Protein AF-A0A2S0WM58-F1 (afdb_monomer_lite)

pLDDT: mean 83.62, std 16.24, range [35.97, 97.69]

Sequence (133 aa):
MLTARPSAGRQPLITVVVLGEEFLGALAYALECALFMPAAVRAVRAGSVPGMARPSPIPVQELGDSPLAALLDISTSSDRMVAQQVGDDAHQVLRDLRRSTHSPLVEVDDSGVVLRVSDPRGWSVPAVASGFG

Foldseek 3Di:
DDPPDPDPPDAAEEEEEAADLARVLQVVLSVVVCVVRVHHYAYEYQDDDDDNPDDDPHDYHYDPPCRLVVQQVVLLRHQEYEYEADDPDRDPSRVSCLARGQHKYFYAYSNNHTQWIGGNVGDIDGDPPPDPD

Structure (mmCIF, N/CA/C/O backbone):
data_AF-A0A2S0WM58-F1
#
_entry.id   AF-A0A2S0WM58-F1
#
loop_
_atom_site.group_PDB
_atom_site.id
_atom_site.type_symbol
_atom_site.label_atom_id
_atom_site.label_alt_id
_atom_site.label_comp_id
_atom_site.label_asym_id
_atom_site.label_entity_id
_atom_site.label_seq_id
_atom_site.pdbx_PDB_ins_code
_atom_site.Cartn_x
_atom_site.Cartn_y
_atom_site.Cartn_z
_atom_site.occupancy
_atom_site.B_iso_or_equiv
_atom_site.auth_seq_id
_atom_site.auth_comp_id
_atom_site.auth_asym_id
_atom_site.auth_atom_id
_atom_site.pdbx_PDB_model_num
ATOM 1 N N . MET A 1 1 ? 5.821 -20.187 9.996 1.00 41.75 1 MET A N 1
ATOM 2 C CA . MET A 1 1 ? 4.347 -20.208 10.124 1.00 41.75 1 MET A CA 1
ATOM 3 C C . MET A 1 1 ? 3.932 -19.193 11.175 1.00 41.75 1 MET A C 1
ATOM 5 O O . MET A 1 1 ? 4.209 -19.427 12.339 1.00 41.75 1 MET A O 1
ATOM 9 N N . LEU A 1 2 ? 3.314 -18.080 10.778 1.00 40.38 2 LEU A N 1
ATOM 10 C CA . LEU A 1 2 ? 2.637 -17.145 11.685 1.00 40.38 2 LEU A CA 1
ATOM 11 C C . LEU A 1 2 ? 1.446 -16.545 10.926 1.00 40.38 2 LEU A C 1
ATOM 13 O O . LEU A 1 2 ? 1.503 -15.443 10.394 1.00 40.38 2 LEU A O 1
ATOM 17 N N . THR A 1 3 ? 0.367 -17.320 10.821 1.00 43.03 3 THR A N 1
ATOM 18 C CA . THR A 1 3 ? -0.954 -16.791 10.477 1.00 43.03 3 THR A CA 1
ATOM 19 C C . THR A 1 3 ? -1.499 -16.110 11.726 1.00 43.03 3 THR A C 1
ATOM 21 O O . THR A 1 3 ? -2.145 -16.755 12.556 1.00 43.03 3 THR A O 1
ATOM 24 N N . ALA A 1 4 ? -1.202 -14.823 11.902 1.00 48.62 4 ALA A N 1
ATOM 25 C CA . ALA A 1 4 ? -2.010 -14.003 12.792 1.00 48.62 4 ALA A CA 1
ATOM 26 C C . ALA A 1 4 ? -3.431 -14.033 12.219 1.00 48.62 4 ALA A C 1
ATOM 28 O O . ALA A 1 4 ? -3.675 -13.529 11.123 1.00 48.62 4 ALA A O 1
ATOM 29 N N . ARG A 1 5 ? -4.346 -14.735 12.897 1.00 48.69 5 ARG A N 1
ATOM 30 C CA . ARG A 1 5 ? -5.757 -14.711 12.514 1.00 48.69 5 ARG A CA 1
ATOM 31 C C . ARG A 1 5 ? -6.227 -13.258 12.629 1.00 48.69 5 ARG A C 1
ATOM 33 O O . ARG A 1 5 ? -5.989 -12.668 13.685 1.00 48.69 5 ARG A O 1
ATOM 40 N N . PRO A 1 6 ? -6.869 -12.686 11.596 1.00 53.22 6 PRO A N 1
ATOM 41 C CA . PRO A 1 6 ? -7.483 -11.378 11.731 1.00 53.22 6 PRO A CA 1
ATOM 42 C C . PRO A 1 6 ? -8.455 -11.407 12.911 1.00 53.22 6 PRO A C 1
ATOM 44 O O . PRO A 1 6 ? -9.176 -12.390 13.115 1.00 53.22 6 PRO A O 1
ATOM 47 N N . SER A 1 7 ? -8.425 -10.350 13.719 1.00 55.16 7 SER A N 1
ATOM 48 C CA . SER A 1 7 ? -9.311 -10.148 14.862 1.00 55.16 7 SER A CA 1
ATOM 49 C C . SER A 1 7 ? -10.753 -10.370 14.410 1.00 55.16 7 SER A C 1
ATOM 51 O O . SER A 1 7 ? -11.210 -9.719 13.469 1.00 55.16 7 SER A O 1
ATOM 53 N N . ALA A 1 8 ? -11.460 -11.310 15.042 1.00 48.69 8 ALA A N 1
ATOM 54 C CA . ALA A 1 8 ? -12.817 -11.668 14.646 1.00 48.69 8 ALA A CA 1
ATOM 55 C C . ALA A 1 8 ? -13.706 -10.409 14.588 1.00 48.69 8 ALA A C 1
ATOM 57 O O . ALA A 1 8 ? -13.902 -9.742 15.601 1.00 48.69 8 ALA A O 1
ATOM 58 N N . GLY A 1 9 ? -14.206 -10.074 13.393 1.00 67.19 9 GLY A N 1
ATOM 59 C CA . GLY A 1 9 ? -15.168 -8.987 13.170 1.00 67.19 9 GLY A CA 1
ATOM 60 C C . GLY A 1 9 ? -14.642 -7.726 12.473 1.00 67.19 9 GLY A C 1
ATOM 61 O O . GLY A 1 9 ? -15.461 -6.915 12.052 1.00 67.19 9 GLY A O 1
ATOM 62 N N . ARG A 1 10 ? -13.326 -7.551 12.286 1.00 80.75 10 ARG A N 1
ATOM 63 C CA . ARG A 1 10 ? -12.782 -6.442 11.477 1.00 80.75 10 ARG A CA 1
ATOM 64 C C . ARG A 1 10 ? -12.390 -6.947 10.089 1.00 80.75 10 ARG A C 1
ATOM 66 O O . ARG A 1 10 ? -11.591 -7.873 9.979 1.00 80.75 10 ARG A O 1
ATOM 73 N N . GLN A 1 11 ? -12.921 -6.322 9.038 1.00 87.69 11 GLN A N 1
ATOM 74 C CA . GLN A 1 11 ? -12.460 -6.567 7.671 1.00 87.69 11 GLN A CA 1
ATOM 75 C C . GLN A 1 11 ? -11.016 -6.043 7.527 1.00 87.69 11 GLN A C 1
ATOM 77 O O . GLN A 1 11 ? -10.783 -4.874 7.846 1.00 87.69 11 GLN A O 1
ATOM 82 N N . PRO A 1 12 ? -10.048 -6.870 7.089 1.00 93.81 12 PRO A N 1
ATOM 83 C CA . PRO A 1 12 ? -8.692 -6.413 6.799 1.00 93.81 12 PRO A CA 1
ATOM 84 C C . PRO A 1 12 ? -8.690 -5.249 5.804 1.00 93.81 12 PRO A C 1
ATOM 86 O O . PRO A 1 12 ? -9.519 -5.215 4.897 1.00 93.81 12 PRO A O 1
ATOM 89 N N . LEU A 1 13 ? -7.756 -4.314 5.950 1.00 96.00 13 LEU A N 1
ATOM 90 C CA . LEU A 1 13 ? -7.648 -3.126 5.108 1.00 96.00 13 LEU A CA 1
ATOM 91 C C . LEU A 1 13 ? -6.297 -3.079 4.392 1.00 96.00 13 LEU A C 1
ATOM 93 O O . LEU A 1 13 ? -5.244 -3.016 5.030 1.00 96.00 13 LEU A O 1
ATOM 97 N N . ILE A 1 14 ? -6.337 -3.050 3.061 1.00 97.56 14 ILE A N 1
ATOM 98 C CA . ILE A 1 14 ? -5.177 -2.818 2.202 1.00 97.56 14 ILE A CA 1
ATOM 99 C C . ILE A 1 14 ? -5.225 -1.370 1.711 1.00 97.56 14 ILE A C 1
ATOM 101 O O . ILE A 1 14 ? -6.199 -0.938 1.092 1.00 97.56 14 ILE A O 1
ATOM 105 N N . THR A 1 15 ? -4.163 -0.616 1.978 1.00 97.69 15 THR A N 1
ATOM 106 C CA . THR A 1 15 ? -4.022 0.767 1.520 1.00 97.69 15 THR A CA 1
ATOM 107 C C . THR A 1 15 ? -3.057 0.836 0.345 1.00 97.69 15 THR A C 1
ATOM 109 O O . THR A 1 15 ? -1.875 0.536 0.492 1.00 97.69 15 THR A O 1
ATOM 112 N N . VAL A 1 16 ? -3.542 1.283 -0.808 1.00 96.94 16 VAL A N 1
ATOM 113 C CA . VAL A 1 16 ? -2.722 1.624 -1.972 1.00 96.94 16 VAL A CA 1
ATOM 114 C C . VAL A 1 16 ? -2.202 3.050 -1.806 1.00 96.94 16 VAL A C 1
ATOM 116 O O . VAL A 1 16 ? -2.984 3.991 -1.677 1.00 96.94 16 VAL A O 1
ATOM 119 N N . VAL A 1 17 ? -0.883 3.207 -1.798 1.00 94.88 17 VAL A N 1
ATOM 120 C CA . VAL A 1 17 ? -0.184 4.490 -1.715 1.00 94.88 17 VAL A CA 1
ATOM 121 C C . VAL A 1 17 ? 0.158 4.955 -3.122 1.00 94.88 17 VAL A C 1
ATOM 123 O O . VAL A 1 17 ? 0.938 4.321 -3.831 1.00 94.88 17 VAL A O 1
ATOM 126 N N . VAL A 1 18 ? -0.417 6.084 -3.514 1.00 91.94 18 VAL A N 1
ATOM 127 C CA . VAL A 1 18 ? -0.237 6.696 -4.827 1.00 91.94 18 VAL A CA 1
ATOM 128 C C . VAL A 1 18 ? 0.771 7.838 -4.701 1.00 91.94 18 VAL A C 1
ATOM 130 O O . VAL A 1 18 ? 0.488 8.849 -4.061 1.00 91.94 18 VAL A O 1
ATOM 133 N N . LEU A 1 19 ? 1.960 7.661 -5.283 1.00 87.12 19 LEU A N 1
ATOM 134 C CA . LEU A 1 19 ? 3.081 8.619 -5.209 1.00 87.12 19 LEU A CA 1
ATOM 135 C C . LEU A 1 19 ? 3.270 9.444 -6.494 1.00 87.12 19 LEU A C 1
ATOM 137 O O . LEU A 1 19 ? 4.073 10.373 -6.522 1.00 87.12 19 LEU A O 1
ATOM 141 N N . GLY A 1 20 ? 2.520 9.120 -7.546 1.00 82.50 20 GLY A N 1
ATOM 142 C CA . GLY A 1 20 ? 2.591 9.750 -8.860 1.00 82.50 20 GLY A CA 1
ATOM 143 C C . GLY A 1 20 ? 1.358 9.415 -9.697 1.00 82.50 20 GLY A C 1
ATOM 144 O O . GLY A 1 20 ? 0.310 9.047 -9.162 1.00 82.50 20 GLY A O 1
ATOM 145 N N . GLU A 1 21 ? 1.454 9.550 -11.015 1.00 80.56 21 GLU A N 1
ATOM 146 C CA . GLU A 1 21 ? 0.343 9.210 -11.917 1.00 80.56 21 GLU A CA 1
ATOM 147 C C . GLU A 1 21 ? 0.138 7.696 -12.057 1.00 80.56 21 GLU A C 1
ATOM 149 O O . GLU A 1 21 ? -0.987 7.236 -12.260 1.00 80.56 21 GLU A O 1
ATOM 154 N N . GLU A 1 22 ? 1.207 6.917 -11.889 1.00 81.81 22 GLU A N 1
ATOM 155 C CA . GLU A 1 22 ? 1.208 5.470 -12.076 1.00 81.81 22 GLU A CA 1
ATOM 156 C C . GLU A 1 22 ? 1.078 4.732 -10.738 1.00 81.81 22 GLU A C 1
ATOM 158 O O . GLU A 1 22 ? 1.907 4.867 -9.839 1.00 81.81 22 GLU A O 1
ATOM 163 N N . PHE A 1 23 ? 0.003 3.958 -10.598 1.00 90.12 23 PHE A N 1
ATOM 164 C CA . PHE A 1 23 ? -0.257 3.125 -9.416 1.00 90.12 23 PHE A CA 1
ATOM 165 C C . PHE A 1 23 ? -1.076 1.865 -9.742 1.00 90.12 23 PHE A C 1
ATOM 167 O O . PHE A 1 23 ? -1.568 1.190 -8.835 1.00 90.12 23 PHE A O 1
ATOM 174 N N . LEU A 1 24 ? -1.270 1.556 -11.031 1.00 91.38 24 LEU A N 1
ATOM 175 C CA . LEU A 1 24 ? -2.118 0.442 -11.459 1.00 91.38 24 LEU A CA 1
ATOM 176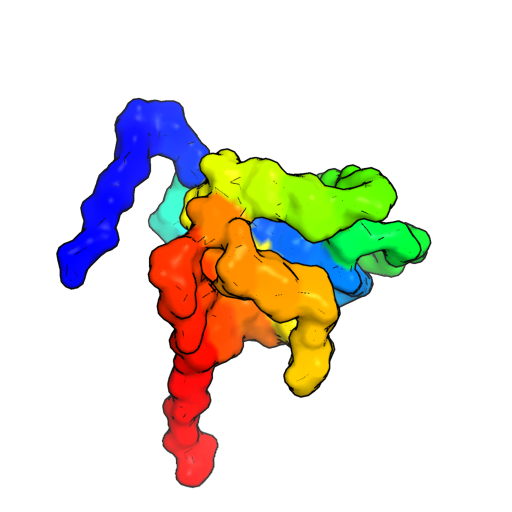 C C . LEU A 1 24 ? -1.534 -0.913 -11.055 1.00 91.38 24 LEU A C 1
ATOM 178 O O . LEU A 1 24 ? -2.315 -1.784 -10.687 1.00 91.38 24 LEU A O 1
ATOM 182 N N . GLY A 1 25 ? -0.207 -1.071 -11.036 1.00 93.56 25 GLY A N 1
ATOM 183 C CA . GLY A 1 25 ? 0.432 -2.292 -10.539 1.00 93.56 25 GLY A CA 1
ATOM 184 C C . GLY A 1 25 ? 0.148 -2.505 -9.051 1.00 93.56 25 GLY A C 1
ATOM 185 O O . GLY A 1 25 ? -0.286 -3.579 -8.633 1.00 93.56 25 GLY A O 1
ATOM 186 N N . ALA A 1 26 ? 0.269 -1.442 -8.246 1.00 95.38 26 ALA A N 1
ATOM 187 C CA . ALA A 1 26 ? -0.071 -1.480 -6.821 1.00 95.38 26 ALA A CA 1
ATOM 188 C C . ALA A 1 26 ? -1.556 -1.771 -6.573 1.00 95.38 26 ALA A C 1
ATOM 190 O O . ALA A 1 26 ? -1.902 -2.535 -5.668 1.00 95.38 26 ALA A O 1
ATOM 191 N N . LEU A 1 27 ? -2.440 -1.188 -7.384 1.00 95.19 27 LEU A N 1
ATOM 192 C CA . LEU A 1 27 ? -3.872 -1.434 -7.289 1.00 95.19 27 LEU A CA 1
ATOM 193 C C . LEU A 1 27 ? -4.243 -2.860 -7.707 1.00 95.19 27 LEU A C 1
ATOM 195 O O . LEU A 1 27 ? -5.025 -3.501 -7.008 1.00 95.19 27 LEU A O 1
ATOM 199 N N . ALA A 1 28 ? -3.671 -3.366 -8.801 1.00 94.62 28 ALA A N 1
ATOM 200 C CA . ALA A 1 28 ? -3.888 -4.729 -9.274 1.00 94.62 28 ALA A CA 1
ATOM 201 C C . ALA A 1 28 ? -3.484 -5.746 -8.199 1.00 94.62 28 ALA A C 1
ATOM 203 O O . ALA A 1 28 ? -4.301 -6.581 -7.812 1.00 94.62 28 ALA A O 1
ATOM 204 N N . TYR A 1 29 ? -2.287 -5.589 -7.625 1.00 96.00 29 TYR A N 1
ATOM 205 C CA . TYR A 1 29 ? -1.809 -6.428 -6.528 1.00 96.00 29 TYR A CA 1
ATOM 206 C C . TYR A 1 29 ? -2.735 -6.375 -5.300 1.00 96.00 29 TYR A C 1
ATOM 208 O O . TYR A 1 29 ? -3.055 -7.402 -4.697 1.00 96.00 29 TYR A O 1
ATOM 216 N N . ALA A 1 30 ? -3.197 -5.180 -4.914 1.00 96.38 30 ALA A N 1
ATOM 217 C CA . ALA A 1 30 ? -4.103 -5.017 -3.779 1.00 96.38 30 ALA A CA 1
ATOM 218 C C . ALA A 1 30 ? -5.466 -5.691 -4.011 1.00 96.38 30 ALA A C 1
ATOM 220 O O . ALA A 1 30 ? -5.986 -6.341 -3.103 1.00 96.38 30 ALA A O 1
ATOM 221 N N . LEU A 1 31 ? -6.029 -5.563 -5.216 1.00 94.56 31 LEU A N 1
ATOM 222 C CA . LEU A 1 31 ? -7.291 -6.200 -5.589 1.00 94.56 31 LEU A CA 1
ATOM 223 C C . LEU A 1 31 ? -7.155 -7.724 -5.650 1.00 94.56 31 LEU A C 1
ATOM 225 O O . LEU A 1 31 ? -8.012 -8.423 -5.117 1.00 94.56 31 LEU A O 1
ATOM 229 N N . GLU A 1 32 ? -6.066 -8.247 -6.213 1.00 94.06 32 GLU A N 1
ATOM 230 C CA . GLU A 1 32 ? -5.784 -9.686 -6.218 1.00 94.06 32 GLU A CA 1
ATOM 231 C C . GLU A 1 32 ? -5.677 -10.239 -4.789 1.00 94.06 32 GLU A C 1
ATOM 233 O O . GLU A 1 32 ? -6.310 -11.242 -4.449 1.00 94.06 32 GLU A O 1
ATOM 238 N N . CYS A 1 33 ? -4.966 -9.532 -3.904 1.00 93.31 33 CYS A N 1
ATOM 239 C CA . CYS A 1 33 ? -4.911 -9.883 -2.486 1.00 93.31 33 CYS A CA 1
ATOM 240 C C . CYS A 1 33 ? -6.304 -9.903 -1.840 1.00 93.31 33 CYS A C 1
ATOM 242 O O . CYS A 1 33 ? -6.595 -10.810 -1.059 1.00 93.31 33 CYS A O 1
ATOM 244 N N . ALA A 1 34 ? -7.152 -8.920 -2.157 1.00 92.69 34 ALA A N 1
ATOM 245 C CA . ALA A 1 34 ? -8.504 -8.804 -1.615 1.00 92.69 34 ALA A CA 1
ATOM 246 C C . ALA A 1 34 ? -9.458 -9.902 -2.119 1.00 92.69 34 ALA A C 1
ATOM 248 O O . ALA A 1 34 ? -10.395 -10.264 -1.406 1.00 92.69 34 ALA A O 1
ATOM 249 N N . LEU A 1 35 ? -9.212 -10.459 -3.313 1.00 90.06 35 LEU A N 1
ATOM 250 C CA . LEU A 1 35 ? -9.938 -11.625 -3.827 1.00 90.06 35 LEU A CA 1
ATOM 251 C C . LEU A 1 35 ? -9.588 -12.902 -3.053 1.00 90.06 35 LEU A C 1
ATOM 253 O O . LEU A 1 35 ? -10.464 -13.731 -2.813 1.00 90.06 35 LEU A O 1
ATOM 257 N N . PHE A 1 36 ? -8.323 -13.064 -2.652 1.00 88.62 36 PHE A N 1
ATOM 258 C CA . PHE A 1 36 ? -7.867 -14.247 -1.916 1.00 88.62 36 PHE A CA 1
ATOM 259 C C . PHE A 1 36 ? -8.175 -14.174 -0.413 1.00 88.62 36 PHE A C 1
ATOM 261 O O . PHE A 1 36 ? -8.593 -15.158 0.198 1.00 88.62 36 PHE A O 1
ATOM 268 N N . MET A 1 37 ? -7.982 -13.004 0.197 1.00 86.12 37 MET A N 1
ATOM 269 C CA . MET A 1 37 ? -8.353 -12.721 1.583 1.00 86.12 37 MET A CA 1
ATOM 270 C C . MET A 1 37 ? -9.316 -11.537 1.588 1.00 86.12 37 MET A C 1
ATOM 272 O O . MET A 1 37 ? -8.852 -10.435 1.304 1.00 86.12 37 MET A O 1
ATOM 276 N N . PRO A 1 38 ? -10.606 -11.725 1.936 1.00 86.56 38 PRO A N 1
ATOM 277 C CA . PRO A 1 38 ? -11.612 -10.668 1.874 1.00 86.56 38 PRO A CA 1
ATOM 278 C C . PRO A 1 38 ? -11.176 -9.419 2.644 1.00 86.56 38 PRO A C 1
ATOM 280 O O . PRO A 1 38 ? -11.317 -9.344 3.864 1.00 86.56 38 PRO A O 1
ATOM 283 N N . ALA A 1 39 ? -10.642 -8.439 1.923 1.00 92.81 39 ALA A N 1
ATOM 284 C CA . ALA A 1 39 ? -10.079 -7.212 2.464 1.00 92.81 39 ALA A CA 1
ATOM 285 C C . ALA A 1 39 ? -10.722 -6.013 1.769 1.00 92.81 39 ALA A C 1
ATOM 287 O O . ALA A 1 39 ? -11.025 -6.053 0.578 1.00 92.81 39 ALA A O 1
ATOM 288 N N . ALA A 1 40 ? -10.936 -4.938 2.517 1.00 94.75 40 ALA A N 1
ATOM 289 C CA . ALA A 1 40 ? -11.260 -3.650 1.935 1.00 94.75 40 ALA A CA 1
ATOM 290 C C . ALA A 1 40 ? -10.000 -3.069 1.280 1.00 94.75 40 ALA A C 1
ATOM 292 O O . ALA A 1 40 ? -8.896 -3.202 1.814 1.00 94.75 40 ALA A O 1
ATOM 293 N N . VAL A 1 41 ? -10.169 -2.399 0.142 1.00 96.31 41 VAL A N 1
ATOM 294 C CA . VAL A 1 41 ? -9.087 -1.691 -0.550 1.00 96.31 41 VAL A CA 1
ATOM 295 C C . VAL A 1 41 ? -9.420 -0.207 -0.574 1.00 96.31 41 VAL A C 1
ATOM 297 O O . VAL A 1 41 ? -10.514 0.179 -0.982 1.00 96.31 41 VAL A O 1
ATOM 300 N N . ARG A 1 42 ? -8.472 0.629 -0.147 1.00 95.94 42 ARG A N 1
ATOM 301 C CA . ARG A 1 42 ? -8.538 2.089 -0.306 1.00 95.94 42 ARG A CA 1
ATOM 302 C C . ARG A 1 42 ? -7.299 2.595 -1.028 1.00 95.94 42 ARG A C 1
ATOM 304 O O . ARG A 1 42 ? -6.232 2.010 -0.868 1.00 95.94 42 ARG A O 1
ATOM 311 N N . ALA A 1 43 ? -7.420 3.698 -1.758 1.00 95.12 43 ALA A N 1
ATOM 312 C CA . ALA A 1 43 ? -6.285 4.387 -2.363 1.00 95.12 43 ALA A CA 1
ATOM 313 C C . ALA A 1 43 ? -6.122 5.785 -1.763 1.00 95.12 43 ALA A C 1
ATOM 315 O O . ALA A 1 43 ? -7.102 6.512 -1.595 1.00 95.12 43 ALA A O 1
ATOM 316 N N . VAL A 1 44 ? -4.882 6.156 -1.449 1.00 93.94 44 VAL A N 1
ATOM 317 C CA . VAL A 1 44 ? -4.519 7.465 -0.894 1.00 93.94 44 VAL A CA 1
ATOM 318 C C . VAL A 1 44 ? -3.374 8.060 -1.703 1.00 93.94 44 VAL A C 1
ATOM 320 O O . VAL A 1 44 ? -2.409 7.358 -2.009 1.00 93.94 44 VAL A O 1
ATOM 323 N N . ARG A 1 45 ? -3.464 9.341 -2.059 1.00 90.44 45 ARG A N 1
ATOM 324 C CA . ARG A 1 45 ? -2.426 10.046 -2.815 1.00 90.44 45 ARG A CA 1
ATOM 325 C C . ARG A 1 45 ? -1.584 10.907 -1.896 1.00 90.44 45 ARG A C 1
ATOM 327 O O . ARG A 1 45 ? -2.092 11.793 -1.222 1.00 90.44 45 ARG A O 1
ATOM 334 N N . ALA A 1 46 ? -0.283 10.650 -1.897 1.00 87.12 46 ALA A N 1
ATOM 335 C CA . ALA A 1 46 ? 0.694 11.462 -1.200 1.00 87.12 46 ALA A CA 1
ATOM 336 C C . ALA A 1 46 ? 1.322 12.465 -2.176 1.00 87.12 46 ALA A C 1
ATOM 338 O O . ALA A 1 46 ? 2.216 12.114 -2.941 1.00 87.12 46 ALA A O 1
ATOM 339 N N . GLY A 1 47 ? 0.861 13.716 -2.110 1.00 75.62 47 GLY A N 1
ATOM 340 C CA . GLY A 1 47 ? 1.411 14.845 -2.859 1.00 75.62 47 GLY A CA 1
ATOM 341 C C . GLY A 1 47 ? 0.428 15.468 -3.849 1.00 75.62 47 GLY A C 1
ATOM 342 O O . GLY A 1 47 ? -0.496 14.825 -4.337 1.00 75.62 47 GLY A O 1
ATOM 343 N N . SER A 1 48 ? 0.668 16.737 -4.169 1.00 58.81 48 SER A N 1
ATOM 344 C CA . SER A 1 48 ? -0.173 17.541 -5.057 1.00 58.81 48 SER A CA 1
ATOM 345 C C . SER A 1 48 ? 0.225 17.334 -6.518 1.00 58.81 48 SER A C 1
ATOM 347 O O . SER A 1 48 ? 0.833 18.210 -7.130 1.00 58.81 48 SER A O 1
ATOM 349 N N . VAL A 1 49 ? -0.080 16.165 -7.086 1.00 61.19 49 VAL A N 1
ATOM 350 C CA . VAL A 1 49 ? -0.027 15.998 -8.547 1.00 61.19 49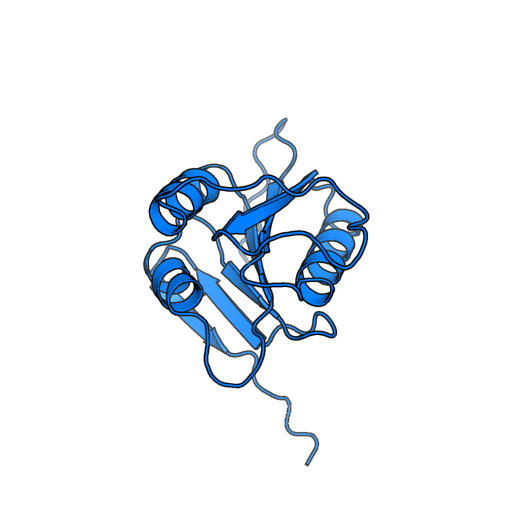 VAL A CA 1
ATOM 351 C C . VAL A 1 49 ? -1.395 16.401 -9.102 1.00 61.19 49 VAL A C 1
ATOM 353 O O . VAL A 1 49 ? -2.398 15.794 -8.716 1.00 61.19 49 VAL A O 1
ATOM 356 N N . PRO A 1 50 ? -1.484 17.443 -9.946 1.00 53.25 50 PRO A N 1
ATOM 357 C CA . PRO A 1 50 ? -2.762 17.920 -10.444 1.00 53.25 50 PRO A CA 1
ATOM 358 C C . PRO A 1 50 ? -3.386 16.891 -11.386 1.00 53.25 50 PRO A C 1
ATOM 360 O O . PRO A 1 50 ? -2.939 16.715 -12.511 1.00 53.25 50 PRO A O 1
ATOM 363 N N . GLY A 1 51 ? -4.475 16.277 -10.922 1.00 55.28 51 GLY A N 1
ATOM 364 C CA . GLY A 1 51 ? -5.384 15.496 -11.749 1.00 55.28 51 GLY A CA 1
ATOM 365 C C . GLY A 1 51 ? -4.887 14.086 -12.057 1.00 55.28 51 GLY A C 1
ATOM 366 O O . GLY A 1 51 ? -3.798 13.860 -12.568 1.00 55.28 51 GLY A O 1
ATOM 367 N N . MET A 1 52 ? -5.743 13.101 -11.809 1.00 56.09 52 MET A N 1
ATOM 368 C CA . MET A 1 52 ? -5.586 11.811 -12.464 1.00 56.09 52 MET A CA 1
ATOM 369 C C . MET A 1 52 ? -5.821 11.999 -13.966 1.00 56.09 52 MET A C 1
ATOM 371 O O . MET A 1 52 ? -6.953 12.232 -14.385 1.00 56.09 52 MET A O 1
ATOM 375 N N . ALA A 1 53 ? -4.777 11.849 -14.782 1.00 54.84 53 ALA A N 1
ATOM 376 C CA . ALA A 1 53 ? -4.923 11.777 -16.237 1.00 54.84 53 ALA A CA 1
ATOM 377 C C . ALA A 1 53 ? -5.744 10.547 -16.680 1.00 54.84 53 ALA A C 1
ATOM 379 O O . ALA A 1 53 ? -6.264 10.506 -17.796 1.00 54.84 53 ALA A O 1
ATOM 380 N N . ARG A 1 54 ? -5.877 9.536 -15.806 1.00 63.41 54 ARG A N 1
ATOM 381 C CA . ARG A 1 54 ? -6.622 8.298 -16.057 1.00 63.41 54 ARG A CA 1
ATOM 382 C C . ARG A 1 54 ? -7.633 8.008 -14.948 1.00 63.41 54 ARG A C 1
ATOM 384 O O . ARG A 1 54 ? -7.287 8.139 -13.776 1.00 63.41 54 ARG A O 1
ATOM 391 N N . PRO A 1 55 ? -8.854 7.563 -15.284 1.00 67.31 55 PRO A N 1
ATOM 392 C CA . PRO A 1 55 ? -9.834 7.165 -14.284 1.00 67.31 55 PRO A CA 1
ATOM 393 C C . PRO A 1 55 ? -9.310 5.981 -13.459 1.00 67.31 55 PRO A C 1
ATOM 395 O O . PRO A 1 55 ? -8.947 4.941 -14.005 1.00 67.31 55 PRO A O 1
ATOM 398 N N . SER A 1 56 ? -9.285 6.144 -12.136 1.00 77.31 56 SER A N 1
ATOM 399 C CA . SER A 1 56 ? -9.090 5.039 -11.195 1.00 77.31 56 SER A CA 1
ATOM 400 C C . SER A 1 56 ? -10.390 4.247 -11.051 1.00 77.31 56 SER A C 1
ATOM 402 O O . SER A 1 56 ? -11.453 4.866 -10.954 1.00 77.31 56 SER A O 1
ATOM 404 N N . PRO A 1 57 ? -10.346 2.906 -10.960 1.00 82.31 57 PRO A N 1
ATOM 405 C CA . PRO A 1 57 ? -11.541 2.107 -10.703 1.00 82.31 57 PRO A CA 1
ATOM 406 C C . PRO A 1 57 ? -12.055 2.251 -9.259 1.00 82.31 57 PRO A C 1
ATOM 408 O O . PRO A 1 57 ? -13.173 1.830 -8.972 1.00 82.31 57 PRO A O 1
ATOM 411 N N . ILE A 1 58 ? -11.271 2.851 -8.353 1.00 87.44 58 ILE A N 1
ATOM 412 C CA . ILE A 1 58 ? -11.688 3.182 -6.982 1.00 87.44 58 ILE A CA 1
ATOM 413 C C . ILE A 1 58 ? -11.402 4.654 -6.645 1.00 87.44 58 ILE A C 1
ATOM 415 O O . ILE A 1 58 ? -10.453 5.225 -7.193 1.00 87.44 58 ILE A O 1
ATOM 419 N N . PRO A 1 59 ? -12.163 5.282 -5.728 1.00 88.94 59 PRO A N 1
ATOM 420 C CA . PRO A 1 59 ? -11.861 6.629 -5.254 1.00 88.94 59 PRO A CA 1
ATOM 421 C C . PRO A 1 59 ? -10.445 6.718 -4.674 1.00 88.94 59 PRO A C 1
ATOM 423 O O . PRO A 1 59 ? -10.025 5.847 -3.910 1.00 88.94 59 PRO A O 1
ATOM 426 N N . VAL A 1 60 ? -9.729 7.787 -5.022 1.00 90.31 60 VAL A N 1
ATOM 427 C CA . VAL A 1 60 ? -8.410 8.103 -4.463 1.00 90.31 60 VAL A CA 1
ATOM 428 C C . VAL A 1 60 ? -8.574 9.290 -3.524 1.00 90.31 60 VAL A C 1
ATOM 430 O O . VAL A 1 60 ? -9.046 10.347 -3.935 1.00 90.31 60 VAL A O 1
ATOM 433 N N . GLN A 1 61 ? -8.223 9.102 -2.255 1.00 91.06 61 GLN A N 1
ATOM 434 C CA . GLN A 1 61 ? -8.251 10.162 -1.257 1.00 91.06 61 GLN A CA 1
ATOM 435 C C . GLN A 1 61 ? -6.954 10.971 -1.326 1.00 91.06 61 GLN A C 1
ATOM 437 O O . GLN A 1 61 ? -5.871 10.439 -1.092 1.00 91.06 61 GLN A O 1
ATOM 442 N N . GLU A 1 62 ? -7.072 12.262 -1.598 1.00 89.69 62 GLU A N 1
ATOM 443 C CA . GLU A 1 62 ? -5.944 13.192 -1.581 1.00 89.69 62 GLU A CA 1
ATOM 444 C C . GLU A 1 62 ? -5.491 13.460 -0.139 1.00 89.69 62 GLU A C 1
ATOM 446 O O . GLU A 1 62 ? -6.305 13.795 0.728 1.00 89.69 62 GLU A O 1
ATOM 451 N N . LEU A 1 63 ? -4.197 13.283 0.135 1.00 88.12 63 LEU A N 1
ATOM 452 C CA . LEU A 1 63 ? -3.597 13.656 1.415 1.00 88.12 63 LEU A CA 1
ATOM 453 C C . LEU A 1 63 ? -3.156 15.121 1.355 1.00 88.12 63 LEU A C 1
ATOM 455 O O . LEU A 1 63 ? -2.628 15.574 0.343 1.00 88.12 63 LEU A O 1
ATOM 459 N N . GLY A 1 64 ? -3.381 15.855 2.447 1.00 80.38 64 GLY A N 1
ATOM 460 C CA . GLY A 1 64 ? -2.998 17.265 2.553 1.00 80.38 64 GLY A CA 1
ATOM 461 C C . GLY A 1 64 ? -1.482 17.490 2.614 1.00 80.38 64 GLY A C 1
ATOM 462 O O . GLY A 1 64 ? -0.680 16.598 2.341 1.00 80.38 64 GLY A O 1
ATOM 463 N N . ASP A 1 65 ? -1.084 18.680 3.061 1.00 77.06 65 ASP A N 1
ATOM 464 C CA . ASP A 1 65 ? 0.283 19.220 2.939 1.00 77.06 65 ASP A CA 1
ATOM 465 C C . ASP A 1 65 ? 1.392 18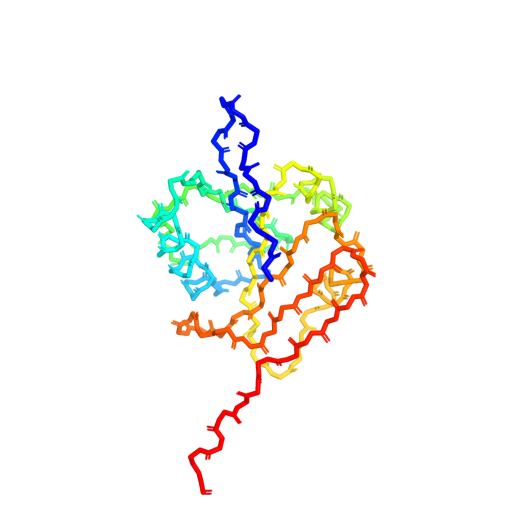.434 3.671 1.00 77.06 65 ASP A C 1
ATOM 467 O O . ASP A 1 65 ? 2.575 18.738 3.534 1.00 77.06 65 ASP A O 1
ATOM 471 N N . SER A 1 66 ? 1.044 17.414 4.460 1.00 85.56 66 SER A N 1
ATOM 472 C CA . SER A 1 66 ? 1.986 16.546 5.185 1.00 85.56 66 SER A CA 1
ATOM 473 C C . SER A 1 66 ? 1.785 15.067 4.824 1.00 85.56 66 SER A C 1
ATOM 475 O O . SER A 1 66 ? 1.357 14.274 5.670 1.00 85.56 66 SER A O 1
ATOM 477 N N . PRO A 1 67 ? 2.103 14.662 3.579 1.00 86.12 67 PRO A N 1
ATOM 478 C CA . PRO A 1 67 ? 1.783 13.333 3.063 1.00 86.12 67 PRO A CA 1
ATOM 479 C C . PRO A 1 67 ? 2.449 12.205 3.855 1.00 86.12 67 PRO A C 1
ATOM 481 O O . PRO A 1 67 ? 1.802 11.202 4.131 1.00 86.12 67 PRO A O 1
ATOM 484 N N . LEU A 1 68 ? 3.707 12.365 4.284 1.00 90.75 68 LEU A N 1
ATOM 485 C CA . LEU A 1 68 ? 4.385 11.341 5.086 1.00 90.75 68 LEU A CA 1
ATOM 486 C C . LEU A 1 68 ? 3.701 11.144 6.445 1.00 90.75 68 LEU A C 1
ATOM 488 O O . LEU A 1 68 ? 3.399 10.015 6.809 1.00 90.75 68 LEU A O 1
ATOM 492 N N . ALA A 1 69 ? 3.409 12.224 7.176 1.00 92.44 69 ALA A N 1
ATOM 493 C CA . ALA A 1 69 ? 2.746 12.131 8.478 1.00 92.44 69 ALA A CA 1
ATOM 494 C C . ALA A 1 69 ? 1.357 11.479 8.361 1.00 92.44 69 ALA A C 1
ATOM 496 O O . ALA A 1 69 ? 1.024 10.593 9.146 1.00 92.44 69 ALA A O 1
ATOM 497 N N . ALA A 1 70 ? 0.586 11.853 7.335 1.00 93.69 70 ALA A N 1
ATOM 498 C CA . ALA A 1 70 ? -0.708 11.243 7.052 1.00 93.69 70 ALA A CA 1
ATOM 499 C C . ALA A 1 70 ? -0.585 9.753 6.688 1.00 93.69 70 ALA A C 1
ATOM 501 O O . ALA A 1 70 ? -1.352 8.935 7.186 1.00 93.69 70 ALA A O 1
ATOM 502 N N . LEU A 1 71 ? 0.402 9.370 5.868 1.00 94.88 71 LEU A N 1
ATOM 503 C CA . LEU A 1 71 ? 0.665 7.965 5.542 1.00 94.88 71 LEU A CA 1
ATOM 504 C C . LEU A 1 71 ? 1.056 7.145 6.777 1.00 94.88 71 LEU A C 1
ATOM 506 O O . LEU A 1 71 ? 0.633 5.996 6.901 1.00 94.88 71 LEU A O 1
ATOM 510 N N . LEU A 1 72 ? 1.831 7.721 7.699 1.00 95.38 72 LEU A N 1
ATOM 511 C CA . LEU A 1 72 ? 2.194 7.068 8.955 1.00 95.38 72 LEU A CA 1
ATOM 512 C C . LEU A 1 72 ? 0.979 6.856 9.859 1.00 95.38 72 LEU A C 1
ATOM 514 O O . LEU A 1 72 ? 0.838 5.765 10.411 1.00 95.38 72 LEU A O 1
ATOM 518 N N . ASP A 1 73 ? 0.075 7.827 9.956 1.00 95.44 73 ASP A N 1
ATOM 519 C CA . ASP A 1 73 ? -1.194 7.665 10.674 1.00 95.44 73 ASP A CA 1
ATOM 520 C C . ASP A 1 73 ? -2.072 6.578 10.027 1.00 95.44 73 ASP A C 1
ATOM 522 O O . ASP A 1 73 ? -2.486 5.613 10.669 1.00 95.44 73 ASP A O 1
ATOM 526 N N . ILE A 1 74 ? -2.241 6.636 8.706 1.00 95.94 74 ILE A N 1
ATOM 527 C CA . ILE A 1 74 ? -2.948 5.632 7.897 1.00 95.94 74 ILE A CA 1
ATOM 528 C C . ILE A 1 74 ? -2.363 4.228 8.090 1.00 95.94 74 ILE A C 1
ATOM 530 O O . ILE A 1 74 ? -3.114 3.248 8.139 1.00 95.94 74 ILE A O 1
ATOM 534 N N . SER A 1 75 ? -1.043 4.104 8.223 1.00 95.94 75 SER A N 1
ATOM 535 C CA . SER A 1 75 ? -0.380 2.816 8.430 1.00 95.94 75 SER A CA 1
ATOM 536 C C . SER A 1 75 ? -0.782 2.136 9.744 1.00 95.94 75 SER A C 1
ATOM 538 O O . SER A 1 75 ? -0.754 0.916 9.812 1.00 95.94 75 SER A O 1
ATOM 540 N N . THR A 1 76 ? -1.237 2.881 10.761 1.00 95.06 76 THR A N 1
ATOM 541 C CA . THR A 1 76 ? -1.701 2.303 12.041 1.00 95.06 76 THR A CA 1
ATOM 542 C C . THR A 1 76 ? -3.029 1.554 11.910 1.00 95.06 76 THR A C 1
ATOM 544 O O . THR A 1 76 ? -3.316 0.625 12.665 1.00 95.06 76 THR A O 1
ATOM 547 N N . SER A 1 77 ? -3.848 1.951 10.932 1.00 93.50 77 SER A N 1
ATOM 548 C CA . SER A 1 77 ? -5.157 1.356 10.646 1.00 93.50 77 SER A CA 1
ATOM 549 C C . SER A 1 77 ? -5.124 0.378 9.473 1.00 93.50 77 SER A C 1
ATOM 551 O O . SER A 1 77 ? -6.112 -0.312 9.233 1.00 93.50 77 SER A O 1
ATOM 553 N N . SER A 1 78 ? -4.002 0.295 8.755 1.00 95.88 78 SER A N 1
ATOM 554 C CA . SER A 1 78 ? -3.837 -0.575 7.592 1.00 95.88 78 SER A CA 1
ATOM 555 C C . SER A 1 78 ? -3.256 -1.921 8.013 1.00 95.88 78 SER A C 1
ATOM 557 O O . SER A 1 78 ? -2.311 -1.981 8.789 1.00 95.88 78 SER A O 1
ATOM 559 N N . ASP A 1 79 ? -3.785 -3.011 7.472 1.00 95.25 79 ASP A N 1
ATOM 560 C CA . ASP A 1 79 ? -3.193 -4.342 7.640 1.00 95.25 79 ASP A CA 1
ATOM 561 C C . ASP A 1 79 ? -2.038 -4.561 6.647 1.00 95.25 79 ASP A C 1
ATOM 563 O O . ASP A 1 79 ? -1.137 -5.368 6.883 1.00 95.25 79 ASP A O 1
ATOM 567 N N . ARG A 1 80 ? -2.051 -3.820 5.532 1.00 95.69 80 ARG A N 1
ATOM 568 C CA . ARG A 1 80 ? -0.983 -3.770 4.531 1.00 95.69 80 ARG A CA 1
ATOM 569 C C . ARG A 1 80 ? -1.017 -2.445 3.782 1.00 95.69 80 ARG A C 1
ATOM 571 O O . ARG A 1 80 ? -2.090 -1.951 3.440 1.00 95.69 80 ARG A O 1
ATOM 578 N N . MET A 1 81 ? 0.154 -1.922 3.457 1.00 97.50 81 MET A N 1
ATOM 579 C CA . MET A 1 81 ? 0.330 -0.846 2.490 1.00 97.50 81 MET A CA 1
ATOM 580 C C . MET A 1 81 ? 0.978 -1.390 1.222 1.00 97.50 81 MET A C 1
ATOM 582 O O . MET A 1 81 ? 1.849 -2.256 1.287 1.00 97.50 81 MET A O 1
ATOM 586 N N . VAL A 1 82 ? 0.547 -0.894 0.067 1.00 97.25 82 VAL A N 1
ATOM 587 C CA . VAL A 1 82 ? 1.089 -1.269 -1.242 1.00 97.25 82 VAL A CA 1
ATOM 588 C C . VAL A 1 82 ? 1.440 0.003 -1.992 1.00 97.25 82 VAL A C 1
ATOM 590 O O . VAL A 1 82 ? 0.599 0.887 -2.109 1.00 97.25 82 VAL A O 1
ATOM 593 N N . ALA A 1 83 ? 2.661 0.107 -2.498 1.00 95.06 83 ALA A N 1
ATOM 594 C CA . ALA A 1 83 ? 3.112 1.238 -3.297 1.00 95.06 83 ALA A CA 1
ATOM 595 C C . ALA A 1 83 ? 3.743 0.734 -4.594 1.00 95.06 83 ALA A C 1
ATOM 597 O O . ALA A 1 83 ? 4.427 -0.288 -4.598 1.00 95.06 83 ALA A O 1
ATOM 598 N N . GLN A 1 84 ? 3.528 1.458 -5.688 1.00 93.25 84 GLN A N 1
ATOM 599 C CA . GLN A 1 84 ? 4.240 1.198 -6.933 1.00 93.25 84 GLN A CA 1
ATOM 600 C C . GLN A 1 84 ? 5.565 1.962 -6.906 1.00 93.25 84 GLN A C 1
ATOM 602 O O . GLN A 1 84 ? 5.589 3.154 -6.586 1.00 93.25 84 GLN A O 1
ATOM 607 N N . GLN A 1 85 ? 6.660 1.281 -7.230 1.00 89.56 85 GLN A N 1
ATOM 608 C CA . GLN A 1 85 ? 7.947 1.914 -7.481 1.00 89.56 85 GLN A CA 1
ATOM 609 C C . GLN A 1 85 ? 8.065 2.169 -8.987 1.00 89.56 85 GLN A C 1
ATOM 611 O O . GLN A 1 85 ? 7.989 1.236 -9.783 1.00 89.56 85 GLN A O 1
ATOM 616 N N . VAL A 1 86 ? 8.233 3.432 -9.378 1.00 78.31 86 VAL A N 1
ATOM 617 C CA . VAL A 1 86 ? 8.453 3.819 -10.778 1.00 78.31 86 VAL A CA 1
ATOM 618 C C . VAL A 1 86 ? 9.939 4.122 -10.956 1.00 78.31 86 VAL A C 1
ATOM 620 O O . VAL A 1 86 ? 10.451 5.068 -10.362 1.00 78.31 86 VAL A O 1
ATOM 623 N N . GLY A 1 87 ? 10.627 3.308 -11.758 1.00 68.81 87 GLY A N 1
ATOM 624 C CA . GLY A 1 87 ? 12.071 3.412 -11.993 1.00 68.81 87 GLY A CA 1
ATOM 625 C C . GLY A 1 87 ? 12.952 2.905 -10.840 1.00 68.81 87 GLY A C 1
ATOM 626 O O . GLY A 1 87 ? 12.475 2.362 -9.839 1.00 68.81 87 GLY A O 1
ATOM 627 N N . ASP A 1 88 ? 14.267 3.084 -10.997 1.00 59.03 88 ASP A N 1
ATOM 628 C CA . ASP A 1 88 ? 15.273 2.610 -10.032 1.00 59.03 88 ASP A CA 1
ATOM 629 C C . ASP A 1 88 ? 15.348 3.482 -8.765 1.00 59.03 88 ASP A C 1
ATOM 631 O O . ASP A 1 88 ? 15.726 3.004 -7.691 1.00 59.03 88 ASP A O 1
ATOM 635 N N . ASP A 1 89 ? 14.931 4.748 -8.860 1.00 57.34 89 ASP A N 1
ATOM 636 C CA . ASP A 1 89 ? 14.915 5.682 -7.738 1.00 57.34 89 ASP A CA 1
ATOM 637 C C . ASP A 1 89 ? 13.562 5.673 -7.023 1.00 57.34 89 ASP A C 1
ATOM 639 O O . ASP A 1 89 ? 12.588 6.302 -7.434 1.00 57.34 89 ASP A O 1
ATOM 643 N N . ALA A 1 90 ? 13.514 4.996 -5.875 1.00 63.62 90 ALA A N 1
ATOM 644 C CA . ALA A 1 90 ? 12.369 5.088 -4.981 1.00 63.62 90 ALA A CA 1
ATOM 645 C C . ALA A 1 90 ? 12.151 6.545 -4.529 1.00 63.62 90 ALA A C 1
ATOM 647 O O . ALA A 1 90 ? 13.055 7.171 -3.960 1.00 63.62 90 ALA A O 1
ATOM 648 N N . HIS A 1 91 ? 10.925 7.051 -4.716 1.00 77.56 91 HIS A N 1
ATOM 649 C CA . HIS A 1 91 ? 10.475 8.339 -4.181 1.00 77.56 91 HIS A CA 1
ATOM 650 C C . HIS A 1 91 ? 10.913 8.511 -2.717 1.00 77.56 91 HIS A C 1
ATOM 652 O O . HIS A 1 91 ? 10.814 7.577 -1.919 1.00 77.56 91 HIS A O 1
ATOM 658 N N . GLN A 1 92 ? 11.344 9.719 -2.329 1.00 85.62 92 GLN A N 1
ATOM 659 C CA . GLN A 1 92 ? 11.770 10.008 -0.950 1.00 85.62 92 GLN A CA 1
ATOM 660 C C . GLN A 1 92 ? 10.717 9.566 0.081 1.00 85.62 92 GLN A C 1
ATOM 662 O O . GLN A 1 92 ? 11.053 8.892 1.050 1.00 85.62 92 GLN A O 1
ATOM 667 N N . VAL A 1 93 ? 9.438 9.832 -0.204 1.00 88.31 93 VAL A N 1
ATOM 668 C CA . VAL A 1 93 ? 8.297 9.397 0.618 1.00 88.31 93 VAL A CA 1
ATOM 669 C C . VAL A 1 93 ? 8.262 7.879 0.797 1.00 88.31 93 VAL A C 1
ATOM 671 O O . VAL A 1 93 ? 7.999 7.409 1.897 1.00 88.31 93 VAL A O 1
ATOM 674 N N . LEU A 1 94 ? 8.561 7.103 -0.249 1.00 89.94 94 LEU A N 1
ATOM 675 C CA . LEU A 1 94 ? 8.588 5.643 -0.176 1.00 89.94 94 LEU A CA 1
ATOM 676 C C . LEU A 1 94 ? 9.738 5.148 0.706 1.00 89.94 94 LEU A C 1
ATOM 678 O O . LEU A 1 94 ? 9.544 4.259 1.533 1.00 89.94 94 LEU A O 1
ATOM 682 N N . ARG A 1 95 ? 10.925 5.760 0.578 1.00 90.12 95 ARG A N 1
ATOM 683 C CA . ARG A 1 95 ? 12.094 5.447 1.419 1.00 90.12 95 ARG A CA 1
ATOM 684 C C . ARG A 1 95 ? 11.837 5.745 2.893 1.00 90.12 95 ARG A C 1
ATOM 686 O O . ARG A 1 95 ? 12.253 4.960 3.745 1.00 90.12 95 ARG A O 1
ATOM 693 N N . ASP A 1 96 ? 11.157 6.847 3.182 1.00 91.50 96 ASP A N 1
ATOM 694 C CA . ASP A 1 96 ? 10.814 7.238 4.548 1.00 91.50 96 ASP A CA 1
ATOM 695 C C . ASP A 1 96 ? 9.703 6.347 5.112 1.00 91.50 96 ASP A C 1
ATOM 697 O O . ASP A 1 96 ? 9.833 5.815 6.216 1.00 91.50 96 ASP A O 1
ATOM 701 N N . LEU A 1 97 ? 8.661 6.072 4.319 1.00 91.81 97 LEU A N 1
ATOM 702 C CA . LEU A 1 97 ? 7.583 5.162 4.701 1.00 91.81 97 LEU A CA 1
ATOM 703 C C . LEU A 1 97 ? 8.120 3.764 5.026 1.00 91.81 97 LEU A C 1
ATOM 705 O O . LEU A 1 97 ? 7.740 3.183 6.039 1.00 91.81 97 LEU A O 1
ATOM 709 N N . ARG A 1 98 ? 9.069 3.256 4.229 1.00 92.25 98 ARG A N 1
ATOM 710 C CA . ARG A 1 98 ? 9.741 1.967 4.450 1.00 92.25 98 ARG A CA 1
ATOM 711 C C . ARG A 1 98 ? 10.354 1.835 5.846 1.00 92.25 98 ARG A C 1
ATOM 713 O O . ARG A 1 98 ? 10.395 0.736 6.389 1.00 92.25 98 ARG A O 1
ATOM 720 N N . ARG A 1 99 ? 10.867 2.933 6.404 1.00 91.50 99 ARG A N 1
ATOM 721 C CA . ARG A 1 99 ? 11.589 2.948 7.687 1.00 91.50 99 ARG A CA 1
ATOM 722 C C . ARG A 1 99 ? 10.682 3.179 8.890 1.00 91.50 99 ARG A C 1
ATOM 724 O O . ARG A 1 99 ? 11.101 2.891 10.006 1.00 91.50 99 ARG A O 1
ATOM 731 N N . SER A 1 100 ? 9.493 3.735 8.676 1.00 93.62 100 SER A N 1
ATOM 732 C CA . SER A 1 100 ? 8.679 4.289 9.764 1.00 93.62 100 SER A CA 1
ATOM 733 C C . SER A 1 100 ? 7.226 3.811 9.776 1.00 93.62 100 SER A C 1
ATOM 735 O O . SER A 1 100 ? 6.503 4.137 10.711 1.00 93.62 100 SER A O 1
ATOM 737 N N . THR A 1 101 ? 6.785 3.047 8.773 1.00 94.62 101 THR A N 1
ATOM 738 C CA . THR A 1 101 ? 5.420 2.499 8.702 1.00 94.62 101 THR A CA 1
ATOM 739 C C . THR A 1 101 ? 5.075 1.598 9.894 1.00 94.62 101 THR A C 1
ATOM 741 O O . THR A 1 101 ? 5.897 0.815 10.366 1.00 94.62 101 THR A O 1
ATOM 744 N N . HIS A 1 102 ? 3.814 1.652 10.327 1.00 95.88 102 HIS A N 1
ATOM 745 C CA . HIS A 1 102 ? 3.236 0.773 11.349 1.00 95.88 102 HIS A CA 1
ATOM 746 C C . HIS A 1 102 ? 2.556 -0.475 10.761 1.00 95.88 102 HIS A C 1
ATOM 748 O O . HIS A 1 102 ? 2.096 -1.332 11.513 1.00 95.88 102 HIS A O 1
ATOM 754 N N . SER A 1 103 ? 2.523 -0.607 9.430 1.00 95.56 103 SER A N 1
ATOM 755 C CA . SER A 1 103 ? 2.030 -1.799 8.723 1.00 95.56 103 SER A CA 1
ATOM 756 C C . SER A 1 103 ? 3.023 -2.291 7.665 1.00 95.56 103 SER A C 1
ATOM 758 O O . SER A 1 103 ? 3.837 -1.495 7.189 1.00 95.56 103 SER A O 1
ATOM 760 N N . PRO A 1 104 ? 2.981 -3.578 7.273 1.00 96.38 104 PRO A N 1
ATOM 761 C CA . PRO A 1 104 ? 3.818 -4.087 6.193 1.00 96.38 104 PRO A CA 1
ATOM 762 C C . PRO A 1 104 ? 3.644 -3.274 4.908 1.00 96.38 104 PRO A C 1
ATOM 764 O O . PRO A 1 104 ? 2.518 -3.068 4.455 1.00 96.38 104 PRO A O 1
ATOM 767 N N . LEU A 1 105 ? 4.757 -2.850 4.315 1.00 96.88 105 LEU A N 1
ATOM 768 C CA . LEU A 1 105 ? 4.813 -2.146 3.039 1.00 96.88 105 LEU A CA 1
ATOM 769 C C . LEU A 1 105 ? 5.280 -3.110 1.948 1.00 96.88 105 LEU A C 1
ATOM 771 O O . LEU A 1 105 ? 6.374 -3.668 2.032 1.00 96.88 105 LEU A O 1
ATOM 775 N N . VAL A 1 106 ? 4.458 -3.281 0.920 1.00 96.81 106 VAL A N 1
ATOM 776 C CA . VAL A 1 106 ? 4.794 -4.025 -0.294 1.00 96.81 106 VAL A CA 1
ATOM 777 C C . VAL A 1 106 ? 5.051 -3.030 -1.414 1.00 96.81 106 VAL A C 1
ATOM 779 O O . VAL A 1 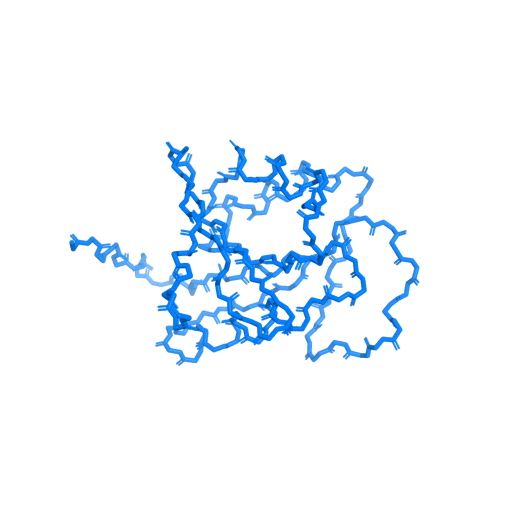106 ? 4.203 -2.195 -1.717 1.00 96.81 106 VAL A O 1
ATOM 782 N N . GLU A 1 107 ? 6.222 -3.123 -2.021 1.00 95.38 107 GLU A N 1
ATOM 783 C CA . GLU A 1 107 ? 6.614 -2.317 -3.170 1.00 95.38 107 GLU A CA 1
ATOM 784 C C . GLU A 1 107 ? 6.554 -3.211 -4.408 1.00 95.38 107 GLU A C 1
ATOM 786 O O . GLU A 1 107 ? 7.098 -4.320 -4.389 1.00 95.38 107 GLU A O 1
ATOM 791 N N . VAL A 1 108 ? 5.869 -2.749 -5.451 1.00 95.19 108 VAL A N 1
ATOM 792 C CA . VAL A 1 108 ? 5.646 -3.494 -6.698 1.00 95.19 108 VAL A CA 1
ATOM 793 C C . VAL A 1 108 ? 6.067 -2.680 -7.919 1.00 95.19 108 VAL A C 1
ATOM 795 O O . VAL A 1 108 ? 6.178 -1.456 -7.826 1.00 95.19 108 VAL A O 1
ATOM 798 N N . ASP A 1 109 ? 6.279 -3.342 -9.052 1.00 92.56 109 ASP A N 1
ATOM 799 C CA . ASP A 1 109 ? 6.439 -2.679 -10.350 1.00 92.56 109 ASP A CA 1
ATOM 800 C C . ASP A 1 109 ? 5.086 -2.322 -11.002 1.00 92.56 109 ASP A C 1
ATOM 802 O O . ASP A 1 109 ? 4.017 -2.443 -10.394 1.00 92.56 109 ASP A O 1
ATOM 806 N N . ASP A 1 110 ? 5.130 -1.839 -12.244 1.00 91.38 110 ASP A N 1
ATOM 807 C CA . ASP A 1 110 ? 3.966 -1.455 -13.048 1.00 91.38 110 ASP A CA 1
ATOM 808 C C . ASP A 1 110 ? 3.052 -2.635 -13.424 1.00 91.38 110 ASP A C 1
ATOM 810 O O . ASP A 1 110 ? 1.857 -2.437 -13.656 1.00 91.38 110 ASP A O 1
ATOM 814 N N . SER A 1 111 ? 3.585 -3.858 -13.415 1.00 91.06 111 SER A N 1
ATOM 815 C CA . SER A 1 111 ? 2.849 -5.104 -13.634 1.00 91.06 111 SER A CA 1
ATOM 816 C C . SER A 1 111 ? 2.246 -5.693 -12.352 1.00 91.06 111 SER A C 1
ATOM 818 O O . SER A 1 111 ? 1.446 -6.626 -12.417 1.00 91.06 111 SER A O 1
ATOM 820 N N . GLY A 1 112 ? 2.585 -5.130 -11.186 1.00 92.19 112 GLY A N 1
ATOM 821 C CA . GLY A 1 112 ? 2.146 -5.617 -9.877 1.00 92.19 112 GLY A CA 1
ATOM 822 C C . GLY A 1 112 ? 3.034 -6.722 -9.298 1.00 92.19 112 GLY A C 1
ATOM 823 O O . GLY A 1 112 ? 2.675 -7.321 -8.280 1.00 92.19 112 GLY A O 1
ATOM 824 N N . VAL A 1 113 ? 4.198 -6.988 -9.898 1.00 93.00 113 VAL A N 1
ATOM 825 C CA . VAL A 1 113 ? 5.173 -7.946 -9.367 1.00 93.00 113 VAL A CA 1
ATOM 826 C C . VAL A 1 113 ? 5.868 -7.337 -8.157 1.00 93.00 113 VAL A C 1
ATOM 828 O O . VAL A 1 113 ? 6.299 -6.185 -8.166 1.00 93.00 113 VAL A O 1
ATOM 831 N N . VAL A 1 114 ? 5.984 -8.122 -7.084 1.00 94.31 114 VAL A N 1
ATOM 832 C CA . VAL A 1 114 ? 6.631 -7.688 -5.843 1.00 94.31 114 VAL A CA 1
ATOM 833 C C . VAL A 1 114 ? 8.117 -7.453 -6.083 1.00 94.31 114 VAL A C 1
ATOM 835 O O . VAL A 1 114 ? 8.840 -8.368 -6.462 1.00 94.31 114 VAL A O 1
ATOM 838 N N . LEU A 1 115 ? 8.574 -6.241 -5.780 1.00 93.19 115 LEU A N 1
ATOM 839 C CA . LEU A 1 115 ? 9.979 -5.837 -5.801 1.00 93.19 115 LEU A CA 1
ATOM 840 C C . LEU A 1 115 ? 10.600 -5.888 -4.410 1.00 93.19 115 LEU A C 1
ATOM 842 O O . LEU A 1 115 ? 11.791 -6.164 -4.259 1.00 93.19 115 LEU A O 1
ATOM 846 N N . ARG A 1 116 ? 9.813 -5.591 -3.371 1.00 93.75 116 ARG A N 1
ATOM 847 C CA . ARG A 1 116 ? 10.288 -5.541 -1.987 1.00 93.75 116 ARG A CA 1
ATOM 848 C C . ARG A 1 116 ? 9.141 -5.653 -0.999 1.00 93.75 116 ARG A C 1
ATOM 850 O O . ARG A 1 116 ? 8.041 -5.163 -1.234 1.00 93.75 116 ARG A O 1
ATOM 857 N N . VAL A 1 117 ? 9.434 -6.250 0.150 1.00 95.06 117 VAL A N 1
ATOM 858 C CA . VAL A 1 117 ? 8.543 -6.259 1.310 1.00 95.06 117 VAL A CA 1
ATOM 859 C C . VAL A 1 117 ? 9.299 -5.720 2.513 1.00 95.06 117 VAL A C 1
ATOM 861 O O . VAL A 1 117 ? 10.417 -6.153 2.797 1.00 95.06 117 VAL A O 1
ATOM 864 N N . SER A 1 118 ? 8.690 -4.774 3.216 1.00 94.56 118 SER A N 1
ATOM 865 C CA . SER A 1 118 ? 9.228 -4.180 4.437 1.00 94.56 118 SER A CA 1
ATOM 866 C C . SER A 1 118 ? 8.218 -4.292 5.567 1.00 94.56 118 SER A C 1
ATOM 868 O O . SER A 1 118 ? 7.015 -4.190 5.340 1.00 94.56 118 SER A O 1
ATOM 870 N N . ASP A 1 119 ? 8.703 -4.505 6.782 1.00 93.31 119 ASP A N 1
ATOM 871 C CA . ASP A 1 119 ? 7.873 -4.739 7.960 1.00 93.31 119 ASP A CA 1
ATOM 872 C C . ASP A 1 119 ? 8.120 -3.682 9.035 1.00 93.31 119 ASP A C 1
ATOM 874 O O . ASP A 1 119 ? 9.256 -3.222 9.188 1.00 93.31 119 ASP A O 1
ATOM 878 N N . PRO A 1 120 ? 7.098 -3.345 9.839 1.00 90.75 120 PRO A N 1
ATOM 879 C CA . PRO A 1 120 ? 7.224 -2.366 10.919 1.00 90.75 120 PRO A CA 1
ATOM 880 C C . PRO A 1 120 ? 8.313 -2.691 11.946 1.00 90.75 120 PRO A C 1
ATOM 882 O O . PRO A 1 120 ? 8.800 -1.801 12.635 1.00 90.75 120 PRO A O 1
ATOM 885 N N . ARG A 1 121 ? 8.730 -3.960 12.064 1.00 88.69 121 ARG A N 1
ATOM 886 C CA . ARG A 1 121 ? 9.825 -4.385 12.953 1.00 88.69 121 ARG A CA 1
ATOM 887 C C . ARG A 1 121 ? 11.214 -4.047 12.402 1.00 88.69 121 ARG A C 1
ATOM 889 O O . ARG A 1 121 ? 12.208 -4.369 13.048 1.00 88.69 121 ARG A O 1
ATOM 896 N N . GLY A 1 122 ? 11.295 -3.427 11.225 1.00 82.75 122 GLY A N 1
ATOM 897 C CA . GLY A 1 122 ? 12.522 -2.865 10.662 1.00 82.75 122 GLY A CA 1
ATOM 898 C C . GLY A 1 122 ? 13.257 -3.759 9.664 1.00 82.75 122 GLY A C 1
ATOM 899 O O . GLY A 1 122 ? 14.320 -3.368 9.184 1.00 82.75 122 GLY A O 1
ATOM 900 N N . TRP A 1 123 ? 12.728 -4.938 9.315 1.00 88.50 123 TRP A N 1
ATOM 901 C CA . TRP A 1 123 ? 13.300 -5.739 8.230 1.00 88.50 123 TRP A CA 1
ATOM 902 C C . TRP A 1 123 ? 12.737 -5.310 6.872 1.00 88.50 123 TRP A C 1
ATOM 904 O O . TRP A 1 123 ? 11.574 -4.932 6.748 1.00 88.50 123 TRP A O 1
ATOM 914 N N . SER A 1 124 ? 13.576 -5.371 5.838 1.00 89.94 124 SER A N 1
ATOM 915 C CA . SER A 1 124 ? 13.198 -5.067 4.458 1.00 89.94 124 SER A CA 1
ATOM 916 C C . SER A 1 124 ? 13.940 -5.992 3.508 1.00 89.94 124 SER A C 1
ATOM 918 O O . SER A 1 124 ? 15.171 -5.997 3.471 1.00 89.94 124 SER A O 1
ATOM 920 N N . VAL A 1 125 ? 13.189 -6.775 2.740 1.00 89.94 125 VAL A N 1
ATOM 921 C CA . VAL A 1 125 ? 13.716 -7.830 1.876 1.00 89.94 125 VAL A CA 1
ATOM 922 C C . VAL A 1 125 ? 13.325 -7.516 0.431 1.00 89.94 125 VAL A C 1
ATOM 924 O O . VAL A 1 125 ? 12.127 -7.412 0.151 1.00 89.94 125 VAL A O 1
ATOM 927 N N . PRO A 1 126 ? 14.288 -7.320 -0.491 1.00 90.12 126 PRO A N 1
ATOM 928 C CA . PRO A 1 126 ? 13.966 -7.275 -1.911 1.00 90.12 126 PRO A CA 1
ATOM 929 C C . PRO A 1 126 ? 13.448 -8.645 -2.353 1.00 90.12 126 PRO A C 1
ATOM 931 O O . PRO A 1 126 ? 13.931 -9.676 -1.879 1.00 90.12 126 PRO A O 1
ATOM 934 N N . ALA A 1 127 ? 12.494 -8.665 -3.276 1.00 85.00 127 ALA A N 1
ATOM 935 C CA . ALA A 1 127 ? 12.195 -9.880 -4.004 1.00 85.00 127 ALA A CA 1
ATOM 936 C C . ALA A 1 127 ? 13.479 -10.322 -4.706 1.00 85.00 127 ALA A C 1
ATOM 938 O O . ALA A 1 127 ? 14.122 -9.552 -5.421 1.00 85.00 127 ALA A O 1
ATOM 939 N N . VAL A 1 128 ? 13.899 -11.555 -4.436 1.00 73.88 128 VAL A N 1
ATOM 940 C CA . VAL A 1 128 ? 15.027 -12.136 -5.149 1.00 73.88 128 VAL A CA 1
ATOM 941 C C . VAL A 1 128 ? 14.539 -12.316 -6.576 1.00 73.88 128 VAL A C 1
ATOM 943 O O . VAL A 1 128 ? 13.620 -13.104 -6.807 1.00 73.88 128 VAL A O 1
ATOM 946 N N . ALA A 1 129 ? 15.121 -11.575 -7.521 1.00 53.84 129 ALA A N 1
ATOM 947 C CA . ALA A 1 129 ? 14.990 -11.920 -8.923 1.00 53.84 129 ALA A CA 1
ATOM 948 C C . ALA A 1 129 ? 15.446 -13.375 -9.023 1.00 53.84 129 ALA A C 1
ATOM 950 O O . ALA A 1 129 ? 16.620 -13.684 -8.810 1.00 53.84 129 ALA A O 1
ATOM 951 N N . SER A 1 130 ? 14.503 -14.289 -9.238 1.00 46.12 130 SER A N 1
ATOM 952 C CA . SER A 1 130 ? 14.862 -15.639 -9.636 1.00 46.12 130 SER A CA 1
ATOM 953 C C . SER A 1 130 ? 15.520 -15.451 -10.991 1.00 46.12 130 SER A C 1
ATOM 955 O O . SER A 1 130 ? 14.831 -15.174 -11.969 1.00 46.12 130 SER A O 1
ATOM 957 N N . GLY A 1 131 ? 16.852 -15.443 -11.006 1.00 41.41 131 GLY A N 1
ATOM 958 C CA . GLY A 1 131 ? 17.638 -15.314 -12.216 1.00 41.41 131 GLY A CA 1
ATOM 959 C C . GLY A 1 131 ? 17.264 -16.451 -13.152 1.00 41.41 131 GLY A C 1
ATOM 960 O O . GLY A 1 131 ? 17.747 -17.567 -13.002 1.00 41.41 131 GLY A O 1
ATOM 961 N N . PHE A 1 132 ? 16.375 -16.165 -14.095 1.00 41.06 132 PHE A N 1
ATOM 962 C CA . PHE A 1 132 ? 16.370 -16.827 -15.384 1.00 41.06 132 PHE A CA 1
ATOM 963 C C . PHE A 1 132 ? 17.220 -15.953 -16.299 1.00 41.06 132 PHE A C 1
ATOM 965 O O . PH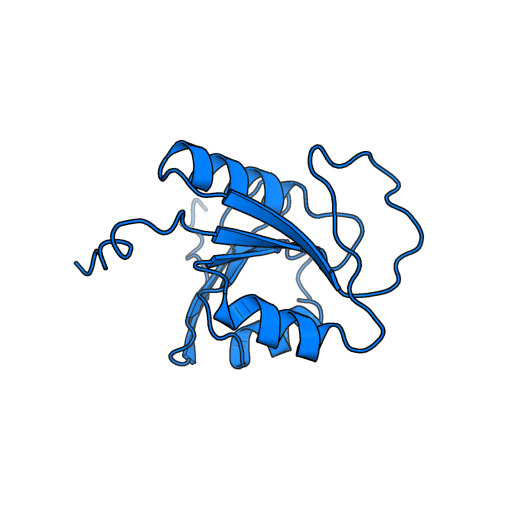E A 1 132 ? 16.724 -15.049 -16.968 1.00 41.06 132 PHE A O 1
ATOM 972 N N . GLY A 1 133 ? 18.524 -16.199 -16.225 1.00 35.97 133 GLY A N 1
ATOM 973 C CA . GLY A 1 133 ? 19.566 -15.680 -17.099 1.00 35.97 133 GLY A CA 1
ATOM 974 C C . GLY A 1 133 ? 20.716 -16.665 -17.084 1.00 35.97 133 GLY A C 1
ATOM 975 O O . GLY A 1 133 ? 21.228 -16.909 -15.970 1.00 35.97 133 GLY A O 1
#

Radius of gyration: 14.41 Å; chains: 1; bounding box: 35×39×32 Å

Organism: NCBI:txid2079793

Secondary structure (DSSP, 8-state):
----PPPTTPPPEEEEEE-SS--HHHHHHHHHHHHHTT-EEEEEE-S-----SS--SS-EEEP-S-HHHHHHHHHHH-SEEEEE--SSS--HHHHHHHHH-SS-EEEE-TT--EEEEE-TTS-EEE-------

=== Feature glossary ===
The record interleaves many kinds of information about one protein. Here is each kind framed as the question it answers.

Q: What known structures does this most resemble?
A: Structural nearest neighbors (via Foldseek easy-search vs the PDB). Reported per hit: target PDB id, E-value, and alignment TM-score. A TM-score above ~0.5 is the conventional threshold for 'same fold'.

Q: Where is each backbone atom in 3D?
A: The mmCIF table is the protein's shape written out atom by atom. For each backbone N, Cα, C, and carbonyl O, it records an (x, y, z) coordinate triple in Å plus the residue type, chain letter, and residue number.

Q: What are the backbone torsion angles?
A: The φ/ψ torsion pair specifies the backbone conformation at each residue. φ rotates about the N–Cα bond, ψ about the Cα–C bond. Steric clashes forbid most of the (φ, ψ) plane — the allowed regions (α-helix basin, β-sheet basin, left-handed helix) are the Ramachandran-allowed regions.

Q: Which residues are buried vs exposed?
A: Solvent-accessible surface area (SASA) is the area in Å² traced out by the centre of a 1.4 Å probe sphere (a water molecule) rolled over the protein's van der Waals surface (Shrake–Rupley / Lee–Richards construction). Buried residues have near-zero SASA; fully exposed residues can exceed 200 Å². The total SASA scales roughly with the number of surface residues.

Q: How confident is the AlphaFold model at each residue?
A: pLDDT is the predicted lDDT-Cα score: AlphaFold's confidence that the local environment of each residue (all inter-atomic distances within 15 Å) is correctly placed. It is a per-residue number between 0 and 100, with higher meaning more reliable.

Q: What does the local fold look like, residue by residue?
A: 3Di is Foldseek's structural alphabet. Each residue is assigned one of twenty discrete states based on how its Cα sits relative to its spatial (not sequential) neighbors. Aligning 3Di strings finds structural homologs roughly as well as full 3D superposition, but orders of magnitude faster.

Q: How big and how compact is the whole molecule?
A: Radius of gyration (Rg) is the root-mean-square distance of Cα atoms from their centroid — a single number for overall size and compactness. A globular domain of N residues has Rg ≈ 2.2·N^0.38 Å; an extended or disordered chain has a much larger Rg. The Cα contact count is the number of residue pairs whose Cα atoms are within 8 Å and are more than four positions apart in sequence — a standard proxy for tertiary packing density. The bounding box is the smallest axis-aligned box enclosing all Cα atoms.

Q: Which residues are in helices, strands, or loops?
A: DSSP 8-state secondary structure assigns each residue one of H (α-helix), G (3₁₀-helix), I (π-helix), E (extended β-strand), B (isolated β-bridge), T (hydrogen-bonded turn), S (bend), or '-' (coil). The assignment is computed from backbone hydrogen-bond geometry via the Kabsch–Sander algorithm.

Q: How mobile is each atom in the crystal?
A: Crystallographic B-factors measure how much each atom's electron density is smeared out, in Å². They rise in mobile loops and surface residues and fall in the buried interior. In AlphaFold models this column is repurposed to hold pLDDT instead.

Q: What if only a Cα trace is available?
A: P-SEA three-state annotation labels each residue as helix, strand, or coil based purely on the geometry of the Cα trace. It serves as a fallback when the full backbone (and thus DSSP) is unavailable.

Q: What family and function is it annotated with?
A: Database cross-references. InterPro integrates a dozen domain/family signature databases into unified entries with residue-range hits. GO terms attach function/process/location labels with evidence codes. CATH codes position the fold in a four-level structural taxonomy. Organism is the NCBI-taxonomy species name.

Q: Are the domains correctly placed relative to each other?
A: Predicted Aligned Error (PAE) is an AlphaFold confidence matrix: entry (i, j) is the expected error in the position of residue j, in ångströms, when the prediction is superimposed on the true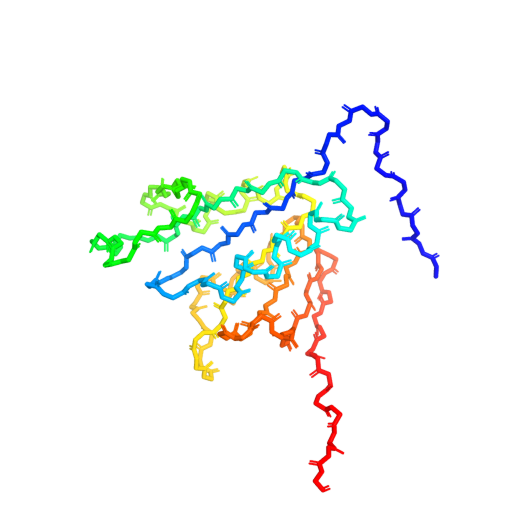 structure at residue i. Low PAE within a block of residues means that block is internally rigid and well-predicted; high PAE between two blocks means their relative placement is uncertain even if each block individually is confident.

Q: What do the diagnostic plots show?
A: Three diagnostic plots accompany the record. The Cα contact map visualizes the tertiary structure as a 2D adjacency matrix (8 Å cutoff, sequence-local contacts suppressed). The Ramachandran plot shows the distribution of backbone (φ, ψ) torsions, with points in the α and β basins reflecting secondary structure content. The PAE plot shows AlphaFold's inter-residue confidence as a color matrix.

Q: What is the amino-acid chain?
A: Primary structure: the covalent order of the twenty standard amino acids along the backbone. Two proteins with the same sequence will (almost always) fold to the same structure; two with 30% identity often share a fold but not the details.

Q: What do the rendered images show?
A: The six renders are orthographic views along the three Cartesian axes in both directions. Representation (cartoon, sticks, or surface) and color scheme (sequence-rainbow or by-chain) vary across proteins so the training set covers all the common visualization conventions.